Protein AF-A0A2G6EGT5-F1 (afdb_monomer_lite)

Radius of gyration: 36.12 Å; chains: 1; bounding box: 85×62×60 Å

Sequence (93 aa):
MSRKAAAPSLLTSSDAVDQSVFSPMDGSHSASPRRPLIRESEERYIFYGNWSRSELIDQAAVLGIEFAPDISREGLIQLLESRNATIARRRFR

Structure (mmCIF, N/CA/C/O backbone):
data_AF-A0A2G6EGT5-F1
#
_entry.id   AF-A0A2G6EGT5-F1
#
loop_
_atom_site.group_PDB
_atom_site.id
_atom_site.type_symbol
_atom_site.label_atom_id
_atom_site.label_alt_id
_atom_site.label_comp_id
_atom_site.label_asym_id
_atom_site.label_entity_id
_atom_site.label_seq_id
_atom_site.pdbx_PDB_ins_code
_atom_site.Cartn_x
_atom_site.Cartn_y
_atom_site.Cartn_z
_atom_site.occupancy
_atom_site.B_iso_or_equiv
_atom_site.auth_seq_id
_atom_site.auth_comp_id
_atom_site.auth_asym_id
_atom_site.auth_atom_id
_atom_site.pdbx_PDB_model_num
ATOM 1 N N . MET A 1 1 ? 72.595 -48.990 -20.659 1.00 50.06 1 MET A N 1
ATOM 2 C CA . MET A 1 1 ? 73.612 -47.918 -20.785 1.00 50.06 1 MET A CA 1
ATOM 3 C C . MET A 1 1 ? 73.887 -47.683 -22.262 1.00 50.06 1 MET A C 1
ATOM 5 O O . MET A 1 1 ? 73.870 -48.661 -22.993 1.00 50.06 1 MET A O 1
ATOM 9 N N . SER A 1 2 ? 74.194 -46.434 -22.641 1.00 45.41 2 SER A N 1
ATOM 10 C CA . SER A 1 2 ? 74.483 -45.931 -24.003 1.00 45.41 2 SER A CA 1
ATOM 11 C C . SER A 1 2 ? 73.270 -45.522 -24.838 1.00 45.41 2 SER A C 1
ATOM 13 O O . SER A 1 2 ? 72.275 -46.226 -24.858 1.00 45.41 2 SER A O 1
ATOM 15 N N . ARG A 1 3 ? 73.313 -44.451 -25.631 1.00 51.97 3 ARG A N 1
ATOM 16 C CA . ARG A 1 3 ? 74.078 -43.185 -25.644 1.00 51.97 3 ARG A CA 1
ATOM 17 C C . ARG A 1 3 ? 73.542 -42.456 -26.887 1.00 51.97 3 ARG A C 1
ATOM 19 O O . ARG A 1 3 ? 73.503 -43.111 -27.918 1.00 51.97 3 ARG A O 1
ATOM 26 N N . LYS A 1 4 ? 73.378 -41.122 -26.817 1.00 48.84 4 LYS A N 1
ATOM 27 C CA . LYS A 1 4 ? 73.643 -40.194 -27.951 1.00 48.84 4 LYS A CA 1
ATOM 28 C C . LYS A 1 4 ? 72.578 -40.278 -29.088 1.00 48.84 4 LYS A C 1
ATOM 30 O O . LYS A 1 4 ? 72.054 -41.336 -29.362 1.00 48.84 4 LYS A O 1
ATOM 35 N N . ALA A 1 5 ? 72.167 -39.239 -29.807 1.00 56.28 5 ALA A N 1
ATOM 36 C CA . ALA A 1 5 ? 72.644 -37.877 -29.976 1.00 56.28 5 ALA A CA 1
ATOM 37 C C . ALA A 1 5 ? 71.589 -37.040 -30.730 1.00 56.28 5 ALA A C 1
ATOM 39 O O . ALA A 1 5 ? 70.729 -37.593 -31.404 1.00 56.28 5 ALA A O 1
ATOM 40 N N . ALA A 1 6 ? 71.859 -35.733 -30.720 1.00 50.00 6 ALA A N 1
ATOM 41 C CA . ALA A 1 6 ? 71.707 -34.774 -31.815 1.00 50.00 6 ALA A CA 1
ATOM 42 C C . ALA A 1 6 ? 70.300 -34.261 -32.164 1.00 50.00 6 ALA A C 1
ATOM 44 O O . ALA A 1 6 ? 69.389 -34.985 -32.541 1.00 50.00 6 ALA A O 1
ATOM 45 N N . ALA A 1 7 ? 70.204 -32.939 -32.040 1.00 61.91 7 ALA A N 1
ATOM 46 C CA . ALA A 1 7 ? 69.094 -32.074 -32.389 1.00 61.91 7 ALA A CA 1
ATOM 47 C C . ALA A 1 7 ? 69.148 -31.672 -33.892 1.00 61.91 7 ALA A C 1
ATOM 49 O O . ALA A 1 7 ? 69.749 -32.383 -34.695 1.00 61.91 7 ALA A O 1
ATOM 50 N N . PRO A 1 8 ? 68.527 -30.550 -34.293 1.00 55.47 8 PRO A N 1
ATOM 51 C CA . PRO A 1 8 ? 67.328 -30.461 -35.117 1.00 55.47 8 PRO A CA 1
ATOM 52 C C . PRO A 1 8 ? 67.640 -30.133 -36.590 1.00 55.47 8 PRO A C 1
ATOM 54 O O . PRO A 1 8 ? 68.606 -29.435 -36.889 1.00 55.47 8 PRO A O 1
ATOM 57 N N . SER A 1 9 ? 66.783 -30.544 -37.525 1.00 48.91 9 SER A N 1
ATOM 58 C CA . SER A 1 9 ? 66.843 -30.040 -38.904 1.00 48.91 9 SER A CA 1
ATOM 59 C C . SER A 1 9 ? 65.723 -29.035 -39.145 1.00 48.91 9 SER A C 1
ATOM 61 O O . SER A 1 9 ? 64.580 -29.388 -39.417 1.00 48.91 9 SER A O 1
ATOM 63 N N . LEU A 1 10 ? 66.098 -27.763 -39.009 1.00 64.44 10 LEU A N 1
ATOM 64 C CA . LEU A 1 10 ? 65.389 -26.594 -39.515 1.00 64.44 10 LEU A CA 1
ATOM 65 C C . LEU A 1 10 ? 65.575 -26.519 -41.030 1.00 64.44 10 LEU A C 1
ATOM 67 O O . LEU A 1 10 ? 66.646 -26.133 -41.484 1.00 64.44 10 LEU A O 1
ATOM 71 N N . LEU A 1 11 ? 64.537 -26.835 -41.798 1.00 63.03 11 LEU A N 1
ATOM 72 C CA . LEU A 1 11 ? 64.416 -26.420 -43.195 1.00 63.03 11 LEU A CA 1
ATOM 73 C C . LEU A 1 11 ? 62.935 -26.183 -43.504 1.00 63.03 11 LEU A C 1
ATOM 75 O O . LEU A 1 11 ? 62.225 -27.076 -43.951 1.00 63.03 11 LEU A O 1
ATOM 79 N N . THR A 1 12 ? 62.469 -24.962 -43.255 1.00 57.44 12 THR A N 1
ATOM 80 C CA . THR A 1 12 ? 61.306 -24.410 -43.956 1.00 57.44 12 THR A CA 1
ATOM 81 C C . THR A 1 12 ? 61.766 -23.140 -44.654 1.00 57.44 12 THR A C 1
ATOM 83 O O . THR A 1 12 ? 61.867 -22.072 -44.055 1.00 57.44 12 THR A O 1
ATOM 86 N N . SER A 1 13 ? 62.133 -23.299 -45.922 1.00 48.09 13 SER A N 1
ATOM 87 C CA . SER A 1 13 ? 62.220 -22.208 -46.887 1.00 48.09 13 SER A CA 1
ATOM 88 C C . SER A 1 13 ? 60.902 -22.125 -47.649 1.00 48.09 13 SER A C 1
ATOM 90 O O . SER A 1 13 ? 60.300 -23.159 -47.939 1.00 48.09 13 SER A O 1
ATOM 92 N N . SER A 1 14 ? 60.564 -20.906 -48.067 1.00 49.50 14 SER A N 1
ATOM 93 C CA . SER A 1 14 ? 59.359 -20.490 -48.808 1.00 49.50 14 SER A CA 1
ATOM 94 C C . SER A 1 14 ? 58.187 -20.204 -47.865 1.00 49.50 14 SER A C 1
ATOM 96 O O . SER A 1 14 ? 57.825 -21.040 -47.053 1.00 49.50 14 SER A O 1
ATOM 98 N N . ASP A 1 15 ? 57.575 -19.030 -47.842 1.00 50.94 15 ASP A N 1
ATOM 99 C CA . ASP A 1 15 ? 57.424 -18.013 -48.875 1.00 50.94 15 ASP A CA 1
ATOM 100 C C . ASP A 1 15 ? 57.371 -16.645 -48.177 1.00 50.94 15 ASP A C 1
ATOM 102 O O . ASP A 1 15 ? 56.825 -16.515 -47.077 1.00 50.94 15 ASP A O 1
ATOM 106 N N . ALA A 1 16 ? 58.008 -15.639 -48.768 1.00 58.78 16 ALA A N 1
ATOM 107 C CA . ALA A 1 16 ? 57.997 -14.284 -48.247 1.00 58.78 16 ALA A CA 1
ATOM 108 C C . ALA A 1 16 ? 56.584 -13.706 -48.394 1.00 58.78 16 ALA A C 1
ATOM 110 O O . ALA A 1 16 ? 56.180 -13.312 -49.484 1.00 58.78 16 ALA A O 1
ATOM 111 N N . VAL A 1 17 ? 55.826 -13.645 -47.298 1.00 57.78 17 VAL A N 1
ATOM 112 C CA . VAL A 1 17 ? 54.540 -12.945 -47.298 1.00 57.78 17 VAL A CA 1
ATOM 113 C C . VAL A 1 17 ? 54.820 -11.446 -47.228 1.00 57.78 17 VAL A C 1
ATOM 115 O O . VAL A 1 17 ? 55.105 -10.901 -46.161 1.00 57.78 17 VAL A O 1
ATOM 118 N N . ASP A 1 18 ? 54.746 -10.786 -48.380 1.00 57.53 18 ASP A N 1
ATOM 119 C CA . ASP A 1 18 ? 54.657 -9.332 -48.485 1.00 57.53 18 ASP A CA 1
ATOM 120 C C . ASP A 1 18 ? 53.308 -8.884 -47.894 1.00 57.53 18 ASP A C 1
ATOM 122 O O . ASP A 1 18 ? 52.278 -8.859 -48.564 1.00 57.53 18 ASP A O 1
ATOM 126 N N . GLN A 1 19 ? 53.284 -8.599 -46.590 1.00 54.16 19 GLN A N 1
ATOM 127 C CA . GLN A 1 19 ? 52.201 -7.834 -45.970 1.00 54.16 19 GLN A CA 1
ATOM 128 C C . GLN A 1 19 ? 52.626 -6.375 -45.891 1.00 54.16 19 GLN A C 1
ATOM 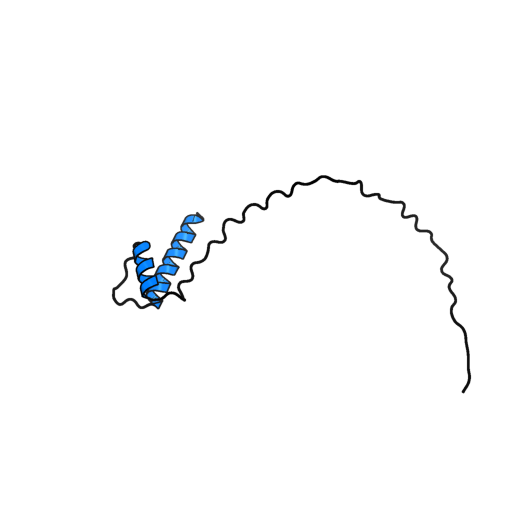130 O O . GLN A 1 19 ? 52.906 -5.832 -44.819 1.00 54.16 19 GLN A O 1
ATOM 135 N N . SER A 1 20 ? 52.679 -5.738 -47.057 1.00 57.03 20 SER A N 1
ATOM 136 C CA . SER A 1 20 ? 52.792 -4.292 -47.157 1.00 57.03 20 SER A CA 1
ATOM 137 C C . SER A 1 20 ? 51.533 -3.622 -46.593 1.00 57.03 20 SER A C 1
ATOM 139 O O . SER A 1 20 ? 50.538 -3.413 -47.278 1.00 57.03 20 SER A O 1
ATOM 141 N N . VAL A 1 21 ? 51.603 -3.331 -45.293 1.00 59.31 21 VAL A N 1
ATOM 142 C CA . VAL A 1 21 ? 51.262 -2.047 -44.666 1.00 59.31 21 VAL A CA 1
ATOM 143 C C . VAL A 1 21 ? 49.938 -1.430 -45.127 1.00 59.31 21 VAL A C 1
ATOM 145 O O . VAL A 1 21 ? 49.897 -0.472 -45.897 1.00 59.31 21 VAL A O 1
ATOM 148 N N . PHE A 1 22 ? 48.839 -1.899 -44.539 1.00 52.91 22 PHE A N 1
ATOM 149 C CA . PHE A 1 22 ? 47.687 -1.025 -44.356 1.00 52.91 22 PHE A CA 1
ATOM 150 C C . PHE A 1 22 ? 47.971 -0.157 -43.127 1.00 52.91 22 PHE A C 1
ATOM 152 O O . PHE A 1 22 ? 47.730 -0.572 -41.996 1.00 52.91 22 PHE A O 1
ATOM 159 N N . SER A 1 23 ? 48.550 1.026 -43.334 1.00 55.66 23 SER A N 1
ATOM 160 C CA . SER A 1 23 ? 48.606 2.052 -42.292 1.00 55.66 23 SER A CA 1
ATOM 161 C C . SER A 1 23 ? 47.169 2.465 -41.970 1.00 55.66 23 SER A C 1
ATOM 163 O O . SER A 1 23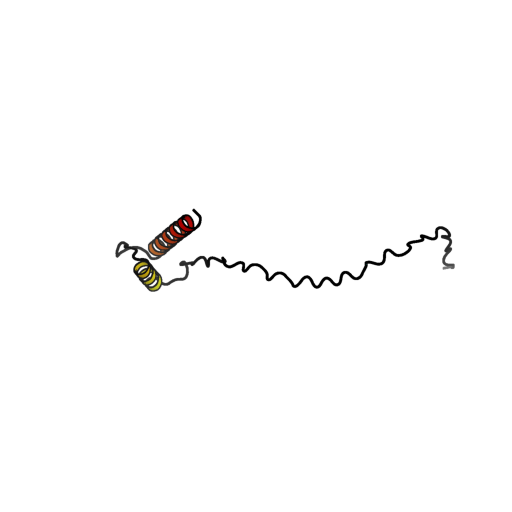 ? 46.512 3.030 -42.851 1.00 55.66 23 SER A O 1
ATOM 165 N N . PRO A 1 24 ? 46.636 2.221 -40.760 1.00 54.56 24 PRO A N 1
ATOM 166 C CA . PRO A 1 24 ? 45.414 2.898 -40.370 1.00 54.56 24 PRO A CA 1
ATOM 167 C C . PRO A 1 24 ? 45.740 4.394 -40.331 1.00 54.56 24 PRO A C 1
ATOM 169 O O . PRO A 1 24 ? 46.595 4.825 -39.558 1.00 54.56 24 PRO A O 1
ATOM 172 N N . MET A 1 25 ? 45.113 5.180 -41.214 1.00 60.03 25 MET A N 1
ATOM 173 C CA . MET A 1 25 ? 45.122 6.633 -41.073 1.00 60.03 25 MET A CA 1
ATOM 174 C C . MET A 1 25 ? 44.686 6.969 -39.649 1.00 60.03 25 MET A C 1
ATOM 176 O O . MET A 1 25 ? 43.680 6.446 -39.166 1.00 60.03 25 MET A O 1
ATOM 180 N N . ASP A 1 26 ? 45.455 7.848 -39.014 1.00 61.00 26 ASP A N 1
ATOM 181 C CA . ASP A 1 26 ? 45.133 8.490 -37.749 1.00 61.00 26 ASP A CA 1
ATOM 182 C C . ASP A 1 26 ? 43.824 9.274 -37.913 1.00 61.00 26 ASP A C 1
ATOM 184 O O . ASP A 1 26 ? 43.780 10.440 -38.299 1.00 61.00 26 ASP A O 1
ATOM 188 N N . GLY A 1 27 ? 42.717 8.573 -37.696 1.00 49.03 27 GLY A N 1
ATOM 189 C CA . GLY A 1 27 ? 41.406 9.151 -37.513 1.00 49.03 27 GLY A CA 1
ATOM 190 C C . GLY A 1 27 ? 41.266 9.606 -36.071 1.00 49.03 27 GLY A C 1
ATOM 191 O O . GLY A 1 27 ? 40.380 9.114 -35.376 1.00 49.03 27 GLY A O 1
ATOM 192 N N . SER A 1 28 ? 42.091 10.557 -35.621 1.00 54.72 28 SER A N 1
ATOM 193 C CA . SER A 1 28 ? 41.816 11.366 -34.426 1.00 54.72 28 SER A CA 1
ATOM 194 C C . SER A 1 28 ? 40.620 12.294 -34.673 1.00 54.72 28 SER A C 1
ATOM 196 O O . SER A 1 28 ? 40.678 13.511 -34.518 1.00 54.72 28 SER A O 1
ATOM 198 N N . HIS A 1 29 ? 39.479 11.713 -35.040 1.00 46.25 29 HIS A N 1
ATOM 199 C CA . HIS A 1 29 ? 38.197 12.310 -34.744 1.00 46.25 29 HIS A CA 1
ATOM 200 C C . HIS A 1 29 ? 37.984 12.056 -33.261 1.00 46.25 29 HIS A C 1
ATOM 202 O O . HIS A 1 29 ? 37.553 10.979 -32.850 1.00 46.25 29 HIS A O 1
ATOM 208 N N . SER A 1 30 ? 38.313 13.066 -32.458 1.00 46.75 30 SER A N 1
ATOM 209 C CA . SER A 1 30 ? 37.772 13.222 -31.115 1.00 46.75 30 SER A CA 1
ATOM 210 C C . SER A 1 30 ? 36.250 13.278 -31.251 1.00 46.75 30 SER A C 1
ATOM 212 O O . SER A 1 30 ? 35.634 14.340 -31.350 1.00 46.75 30 SER A O 1
ATOM 214 N N . ALA A 1 31 ? 35.629 12.103 -31.354 1.00 49.31 31 ALA A N 1
ATOM 215 C CA . ALA A 1 31 ? 34.222 11.923 -31.111 1.00 49.31 31 ALA A CA 1
ATOM 216 C C . ALA A 1 31 ? 34.064 12.260 -29.636 1.00 49.31 31 ALA A C 1
ATOM 218 O O . ALA A 1 31 ? 34.222 11.400 -28.772 1.00 49.31 31 ALA A O 1
ATOM 219 N N . SER A 1 32 ? 33.831 13.549 -29.365 1.00 46.53 32 SER A N 1
ATOM 220 C CA . SER A 1 32 ? 33.348 14.015 -28.075 1.00 46.53 32 SER A CA 1
ATOM 221 C C . SER A 1 32 ? 32.281 13.015 -27.663 1.00 46.53 32 SER A C 1
ATOM 223 O O . SER A 1 32 ? 31.313 12.856 -28.419 1.00 46.53 32 SER A O 1
ATOM 225 N N . PRO A 1 33 ? 32.488 12.259 -26.572 1.00 53.34 33 PRO A N 1
ATOM 226 C CA . PRO A 1 33 ? 31.554 11.227 -26.188 1.00 53.34 33 PRO A CA 1
ATOM 227 C C . PRO A 1 33 ? 30.214 11.931 -26.069 1.00 53.34 33 PRO A C 1
ATOM 229 O O . PRO A 1 33 ? 30.058 12.857 -25.268 1.00 53.34 33 PRO A O 1
ATOM 232 N N . ARG A 1 34 ? 29.272 11.569 -26.949 1.00 56.59 34 ARG A N 1
ATOM 233 C CA . ARG A 1 34 ? 27.888 12.003 -26.806 1.00 56.59 34 ARG A CA 1
ATOM 234 C C . ARG A 1 34 ? 27.550 11.624 -25.378 1.00 56.59 34 ARG A C 1
ATOM 236 O O . ARG A 1 34 ? 27.629 10.438 -25.054 1.00 56.59 34 ARG A O 1
ATOM 243 N N . ARG A 1 35 ? 27.304 12.632 -24.529 1.00 58.03 35 ARG A N 1
ATOM 244 C CA . ARG A 1 35 ? 26.838 12.440 -23.153 1.00 58.03 35 ARG A CA 1
ATOM 245 C C . ARG A 1 35 ? 25.894 11.241 -23.183 1.00 58.03 35 ARG A C 1
ATOM 247 O O . ARG A 1 35 ? 24.960 11.294 -23.991 1.00 58.03 35 ARG A O 1
ATOM 254 N N . PRO A 1 36 ? 26.139 10.163 -22.417 1.00 51.94 36 PRO A N 1
ATOM 255 C CA . PRO A 1 36 ? 25.145 9.115 -22.321 1.00 51.94 36 PRO A CA 1
ATOM 256 C C . PRO A 1 36 ? 23.832 9.808 -21.965 1.00 51.94 36 PRO A C 1
ATOM 258 O O . PRO A 1 36 ? 23.775 10.559 -20.988 1.00 51.94 36 PRO A O 1
ATOM 261 N N . LEU A 1 37 ? 22.837 9.649 -22.847 1.00 58.03 37 LEU A N 1
ATOM 262 C CA . LEU A 1 37 ? 21.452 10.011 -22.584 1.00 58.03 37 LEU A CA 1
ATOM 263 C C . LEU A 1 37 ? 21.169 9.520 -21.177 1.00 58.03 37 LEU A C 1
ATOM 265 O O . LEU A 1 37 ? 21.336 8.331 -20.896 1.00 58.03 37 LEU A O 1
ATOM 269 N N . ILE A 1 38 ? 20.859 10.461 -20.294 1.00 53.09 38 ILE A N 1
ATOM 270 C CA . ILE A 1 38 ? 20.517 10.182 -18.915 1.00 53.09 38 ILE A CA 1
ATOM 271 C C . ILE A 1 38 ? 19.471 9.065 -18.978 1.00 53.09 38 ILE A C 1
ATOM 273 O O . ILE A 1 38 ? 18.393 9.257 -19.541 1.00 53.09 38 ILE A O 1
ATOM 277 N 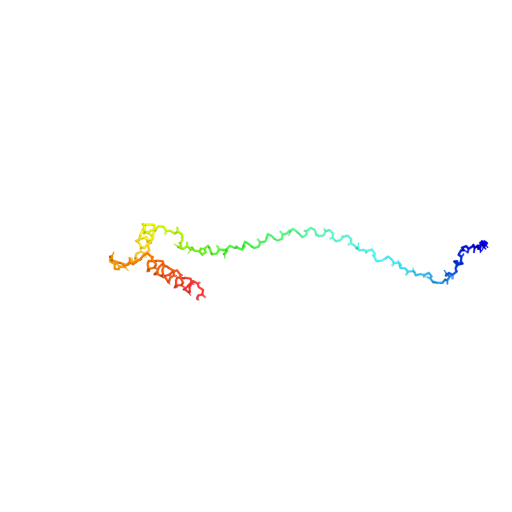N . ARG A 1 39 ? 19.801 7.864 -18.483 1.00 48.31 39 ARG A N 1
ATOM 278 C CA . ARG A 1 39 ? 18.792 6.838 -18.199 1.00 48.31 39 ARG A CA 1
ATOM 279 C C . ARG A 1 39 ? 18.049 7.308 -16.957 1.00 48.31 39 ARG A C 1
ATOM 281 O O . ARG A 1 39 ? 18.240 6.809 -15.858 1.00 48.31 39 ARG A O 1
ATOM 288 N N . GLU A 1 40 ? 17.263 8.353 -17.141 1.00 49.94 40 GLU A N 1
ATOM 289 C CA . GLU A 1 40 ? 16.523 9.063 -16.111 1.00 49.94 40 GLU A CA 1
ATOM 290 C C . GLU A 1 40 ? 15.199 8.338 -15.860 1.00 49.94 40 GLU A C 1
ATOM 292 O O . GLU A 1 40 ? 14.122 8.901 -16.005 1.00 49.94 40 GLU A O 1
ATOM 297 N N . SER A 1 41 ? 15.242 7.031 -15.594 1.00 47.78 41 SER A N 1
ATOM 298 C CA . SER A 1 41 ? 14.039 6.263 -15.245 1.00 47.78 41 SER A CA 1
ATOM 299 C C . SER A 1 41 ? 14.377 4.953 -14.532 1.00 47.78 41 SER A C 1
ATOM 301 O O . SER A 1 41 ? 13.749 3.929 -14.784 1.00 47.78 41 SER A O 1
ATOM 303 N N . GLU A 1 42 ? 15.351 4.939 -13.619 1.00 46.75 42 GLU A N 1
ATOM 304 C CA . GLU A 1 42 ? 15.243 3.980 -12.513 1.00 46.75 42 GLU A CA 1
ATOM 305 C C . GLU A 1 42 ? 14.070 4.452 -11.648 1.00 46.75 42 GLU A C 1
ATOM 307 O O . GLU A 1 42 ? 14.237 5.169 -10.660 1.00 46.75 42 GLU A O 1
ATOM 312 N N . GLU A 1 43 ? 12.848 4.134 -12.088 1.00 50.56 43 GLU A N 1
ATOM 313 C CA . GLU A 1 43 ? 11.660 4.219 -11.252 1.00 50.56 43 GLU A CA 1
ATOM 314 C C . GLU A 1 43 ? 11.965 3.391 -10.007 1.00 50.56 43 GLU A C 1
ATOM 316 O O . GLU A 1 43 ? 11.966 2.161 -10.045 1.00 50.56 43 GLU A O 1
ATOM 321 N N . ARG A 1 44 ? 12.315 4.068 -8.908 1.00 56.53 44 ARG A N 1
ATOM 322 C CA . ARG A 1 44 ? 12.563 3.412 -7.628 1.00 56.53 44 ARG A CA 1
ATOM 323 C C . ARG A 1 44 ? 11.262 2.745 -7.221 1.00 56.53 44 ARG A C 1
ATOM 325 O O . ARG A 1 44 ? 10.350 3.406 -6.728 1.00 56.53 44 ARG A O 1
ATOM 332 N N . TYR A 1 45 ? 11.170 1.446 -7.473 1.00 62.16 45 TYR A N 1
ATOM 333 C CA . TYR A 1 45 ? 10.059 0.635 -7.021 1.00 62.16 45 TYR A CA 1
ATOM 334 C C . TYR A 1 45 ? 10.043 0.702 -5.493 1.00 62.16 45 TYR A C 1
ATOM 336 O O . TYR A 1 45 ? 10.969 0.228 -4.832 1.00 62.16 45 TYR A O 1
ATOM 344 N N . ILE A 1 46 ? 9.041 1.376 -4.928 1.00 71.75 46 ILE A N 1
ATOM 345 C CA . ILE A 1 46 ? 8.922 1.512 -3.477 1.00 71.75 46 ILE A CA 1
ATOM 346 C C . ILE A 1 46 ? 8.490 0.152 -2.937 1.00 71.75 46 ILE A C 1
ATOM 348 O O . ILE A 1 46 ? 7.368 -0.289 -3.176 1.00 71.75 46 ILE A O 1
ATOM 352 N N . PHE A 1 47 ? 9.396 -0.514 -2.225 1.00 82.50 47 PHE A N 1
ATOM 353 C CA . PHE A 1 47 ? 9.118 -1.781 -1.564 1.00 82.50 47 PHE A CA 1
ATOM 354 C C . PHE A 1 47 ? 8.651 -1.535 -0.124 1.00 82.50 47 PHE A C 1
ATOM 356 O O . PHE A 1 47 ? 9.439 -1.142 0.737 1.00 82.50 47 PHE A O 1
ATOM 363 N N . TYR A 1 48 ? 7.368 -1.788 0.141 1.00 89.75 48 TYR A N 1
ATOM 364 C CA . TYR A 1 48 ? 6.729 -1.542 1.440 1.00 89.75 48 TYR A CA 1
ATOM 365 C C . TYR A 1 48 ? 6.926 -2.674 2.459 1.00 89.75 48 TYR A C 1
ATOM 367 O O . TYR A 1 48 ? 6.614 -2.510 3.638 1.00 89.75 48 TYR A O 1
ATOM 375 N N . GLY A 1 49 ? 7.471 -3.821 2.042 1.00 88.00 49 GLY A N 1
ATOM 376 C CA . GLY A 1 49 ? 7.597 -5.016 2.885 1.00 88.00 49 GLY A CA 1
ATOM 377 C C . GLY A 1 49 ? 8.424 -4.825 4.161 1.00 88.00 49 GLY A C 1
ATOM 378 O O . GLY A 1 49 ? 8.200 -5.545 5.132 1.00 88.00 49 GLY A O 1
ATOM 379 N N . ASN A 1 50 ? 9.309 -3.826 4.198 1.00 91.50 50 ASN A N 1
ATOM 380 C CA . ASN A 1 50 ? 10.151 -3.515 5.360 1.00 91.50 50 ASN A CA 1
ATOM 381 C C . ASN A 1 50 ? 9.606 -2.374 6.233 1.00 91.50 50 ASN A C 1
ATOM 383 O O . ASN A 1 50 ? 10.206 -2.059 7.255 1.00 91.50 50 ASN A O 1
ATOM 387 N N . TRP A 1 51 ? 8.493 -1.746 5.845 1.00 95.75 51 TRP A N 1
ATOM 388 C CA . TRP A 1 51 ? 7.954 -0.585 6.552 1.00 95.75 51 TRP A CA 1
ATOM 389 C C . TRP A 1 51 ? 7.121 -1.030 7.755 1.00 95.75 51 TRP A C 1
ATOM 391 O O . TRP A 1 51 ? 6.402 -2.037 7.719 1.00 95.75 51 TRP A O 1
ATOM 401 N N . SER A 1 52 ? 7.210 -0.284 8.844 1.00 95.94 52 SER A N 1
ATOM 402 C CA . SER A 1 52 ? 6.342 -0.434 10.007 1.00 95.94 52 SER A CA 1
ATOM 403 C C . SER A 1 52 ? 4.888 -0.105 9.654 1.00 95.94 52 SER A C 1
ATOM 405 O O . SER A 1 52 ? 4.586 0.553 8.660 1.00 95.94 52 SER A O 1
ATOM 407 N N . ARG A 1 53 ? 3.945 -0.552 10.491 1.00 94.50 53 ARG A N 1
ATOM 408 C CA . ARG A 1 53 ? 2.519 -0.257 10.284 1.00 94.50 53 ARG A CA 1
ATOM 409 C C . ARG A 1 53 ? 2.233 1.250 10.262 1.00 94.50 53 ARG A C 1
ATOM 411 O O . ARG A 1 53 ? 1.417 1.676 9.455 1.00 94.50 53 ARG A O 1
ATOM 418 N N . SER A 1 54 ? 2.886 2.032 11.123 1.00 96.38 54 SER A N 1
ATOM 419 C CA . SER A 1 54 ? 2.734 3.492 11.162 1.00 96.38 54 SER A CA 1
ATOM 420 C C . SER A 1 54 ? 3.193 4.140 9.861 1.00 96.38 54 SER A C 1
ATOM 422 O O . SER A 1 54 ? 2.433 4.902 9.281 1.00 96.38 54 SER A O 1
ATOM 424 N N . GLU A 1 55 ? 4.357 3.751 9.332 1.00 96.25 55 GLU A N 1
ATOM 425 C CA . GLU A 1 55 ? 4.861 4.283 8.055 1.00 96.25 55 GLU A CA 1
ATOM 426 C C . GLU A 1 55 ? 3.912 3.972 6.886 1.00 96.25 55 GLU A C 1
ATOM 428 O O . GLU A 1 55 ? 3.720 4.796 5.994 1.00 96.25 55 GLU A O 1
ATOM 433 N N . LEU A 1 56 ? 3.275 2.796 6.894 1.00 96.00 56 LEU A N 1
ATOM 434 C CA . LEU A 1 56 ? 2.277 2.426 5.885 1.00 96.00 56 LEU A CA 1
ATOM 435 C 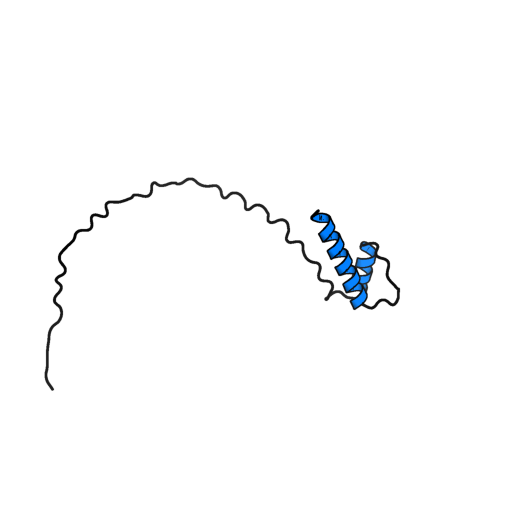C . LEU A 1 56 ? 0.992 3.258 6.002 1.00 96.00 56 LEU A C 1
ATOM 437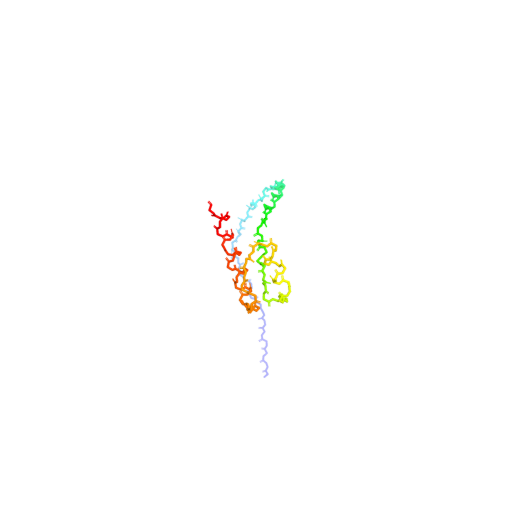 O O . LEU A 1 56 ? 0.422 3.643 4.982 1.00 96.00 56 LEU A O 1
ATOM 441 N N . ILE A 1 57 ? 0.535 3.539 7.227 1.00 96.00 57 ILE A N 1
ATOM 442 C CA . ILE A 1 57 ? -0.636 4.392 7.483 1.00 96.00 57 ILE A CA 1
ATOM 443 C C . ILE A 1 57 ? -0.351 5.828 7.040 1.00 96.00 57 ILE A C 1
ATOM 445 O O . ILE A 1 57 ? -1.158 6.409 6.314 1.00 96.00 57 ILE A O 1
ATOM 449 N N . ASP A 1 58 ? 0.807 6.370 7.415 1.00 9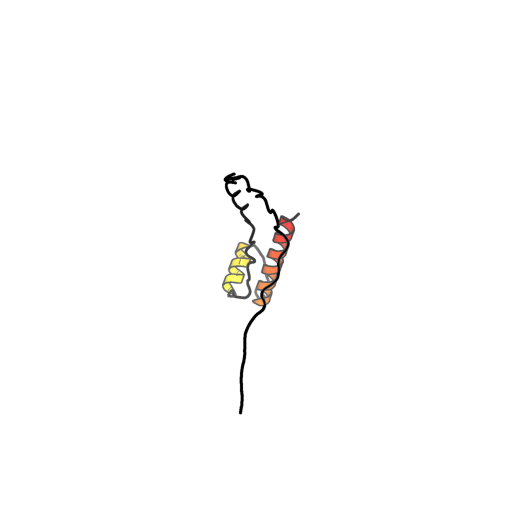6.00 58 ASP A N 1
ATOM 450 C CA . ASP A 1 58 ? 1.225 7.717 7.026 1.00 96.00 58 ASP A CA 1
ATOM 451 C C . ASP A 1 58 ? 1.299 7.834 5.500 1.00 96.00 58 ASP A C 1
ATOM 453 O O . ASP A 1 58 ? 0.776 8.780 4.908 1.00 96.00 58 ASP A O 1
ATOM 457 N N . GLN A 1 59 ? 1.853 6.820 4.830 1.00 94.31 59 GLN A N 1
ATOM 458 C CA . GLN A 1 59 ? 1.894 6.773 3.372 1.00 94.31 59 GLN A CA 1
ATOM 459 C C . GLN A 1 59 ? 0.498 6.692 2.740 1.00 94.31 59 GLN A C 1
ATOM 461 O O . GLN A 1 59 ? 0.243 7.350 1.728 1.00 94.31 59 GLN A O 1
ATOM 466 N N . ALA A 1 60 ? -0.411 5.898 3.309 1.00 94.00 60 ALA A N 1
ATOM 467 C CA . ALA A 1 60 ? -1.790 5.814 2.835 1.00 94.00 60 ALA A CA 1
ATOM 468 C C . ALA A 1 60 ? -2.512 7.163 2.977 1.00 94.00 60 ALA A C 1
ATOM 470 O O . ALA A 1 60 ? -3.209 7.573 2.048 1.00 94.00 60 ALA A O 1
ATOM 471 N N . ALA A 1 61 ? -2.270 7.892 4.071 1.00 94.00 61 ALA A N 1
ATOM 472 C CA . ALA A 1 61 ? -2.797 9.238 4.280 1.00 94.00 61 ALA A CA 1
ATOM 473 C C . ALA A 1 61 ? -2.243 10.241 3.254 1.00 94.00 61 ALA A C 1
ATOM 475 O O . ALA A 1 61 ? -3.018 10.972 2.638 1.00 94.00 61 ALA A O 1
ATOM 476 N N . VAL A 1 62 ? -0.929 10.226 2.993 1.00 93.00 62 VAL A N 1
ATOM 477 C CA . VAL A 1 62 ? -0.288 11.065 1.957 1.00 93.00 62 VAL A CA 1
ATOM 478 C C . VAL A 1 62 ? -0.891 10.810 0.572 1.00 93.00 62 VAL A C 1
ATOM 480 O O . VAL A 1 62 ? -1.067 11.737 -0.218 1.00 93.00 62 VAL A O 1
ATOM 483 N N . LEU A 1 63 ? -1.229 9.556 0.271 1.00 90.12 63 LEU A N 1
ATOM 484 C CA . LEU A 1 63 ? -1.836 9.158 -1.000 1.00 90.12 63 LEU A CA 1
ATOM 485 C C . LEU A 1 63 ? -3.368 9.314 -1.034 1.00 90.12 63 LEU A C 1
ATOM 487 O O . LEU A 1 63 ? -3.972 9.025 -2.073 1.00 90.12 63 LEU A O 1
ATOM 491 N N . GLY A 1 64 ? -3.988 9.755 0.066 1.00 92.69 64 GLY A N 1
ATOM 492 C CA . GLY A 1 64 ? -5.436 9.922 0.197 1.00 92.69 64 GLY A CA 1
ATOM 493 C C . GLY A 1 64 ? -6.210 8.613 0.039 1.00 92.69 64 GLY A C 1
ATOM 494 O O . GLY A 1 64 ? -7.268 8.601 -0.588 1.00 92.69 64 GLY A O 1
ATOM 495 N N . ILE A 1 65 ? -5.655 7.497 0.520 1.00 92.44 65 ILE A N 1
ATOM 496 C CA . ILE A 1 65 ? -6.299 6.187 0.432 1.00 92.44 65 ILE A CA 1
ATOM 497 C C . ILE A 1 65 ? -7.045 5.900 1.731 1.00 92.44 65 ILE A C 1
ATOM 499 O O . ILE A 1 65 ? -6.441 5.802 2.796 1.00 92.44 65 ILE A O 1
ATOM 503 N N . GLU A 1 66 ? -8.357 5.721 1.626 1.00 93.88 66 GLU A N 1
ATOM 504 C CA . GLU A 1 66 ? -9.185 5.241 2.728 1.00 93.88 66 GLU A CA 1
ATOM 505 C C . GLU A 1 66 ? -9.046 3.720 2.883 1.00 93.88 66 GLU A C 1
ATOM 507 O O . GLU A 1 66 ? -8.974 2.976 1.901 1.00 93.88 66 GLU A O 1
ATOM 512 N N . PHE A 1 67 ? -9.008 3.249 4.128 1.00 94.12 67 PHE A N 1
ATOM 513 C CA . PHE A 1 67 ? -8.895 1.833 4.469 1.00 94.12 67 PHE A CA 1
ATOM 514 C C . PHE A 1 67 ? -9.681 1.523 5.747 1.00 94.12 67 PHE A C 1
ATOM 516 O O . PHE A 1 67 ? -9.974 2.410 6.548 1.00 94.12 67 PHE A O 1
ATOM 523 N N . ALA A 1 68 ? -10.028 0.249 5.940 1.00 94.38 68 ALA A N 1
ATOM 524 C CA . ALA A 1 68 ? -10.733 -0.195 7.138 1.00 94.38 68 ALA A CA 1
ATOM 525 C C . ALA A 1 68 ? -9.837 -0.056 8.387 1.00 94.38 68 ALA A C 1
ATOM 527 O O . ALA A 1 68 ? -8.655 -0.396 8.317 1.00 94.38 68 ALA A O 1
ATOM 528 N N . PRO A 1 69 ? -10.355 0.404 9.538 1.00 89.81 69 PRO A N 1
ATOM 529 C CA . PRO A 1 69 ? -9.536 0.672 10.727 1.00 89.81 69 PRO A CA 1
ATOM 530 C C . PRO A 1 69 ? -8.812 -0.572 11.275 1.00 89.81 69 PRO A C 1
ATOM 532 O O . PRO A 1 69 ? -7.736 -0.462 11.865 1.00 89.81 69 PRO A O 1
ATOM 535 N N . ASP A 1 70 ? -9.371 -1.757 11.044 1.00 94.75 70 ASP A N 1
ATOM 536 C CA . ASP A 1 70 ? -8.856 -3.067 11.445 1.00 94.75 70 ASP A CA 1
ATOM 537 C C . ASP A 1 70 ? -8.001 -3.756 10.367 1.00 94.75 70 ASP A C 1
ATOM 539 O O . ASP A 1 70 ? -7.553 -4.885 10.570 1.00 94.75 70 ASP A O 1
ATOM 543 N N . ILE A 1 71 ? -7.722 -3.086 9.238 1.00 95.88 71 ILE A N 1
ATOM 544 C CA . ILE A 1 71 ? -6.905 -3.648 8.155 1.00 95.88 71 ILE A CA 1
ATOM 545 C C . ILE A 1 71 ? -5.568 -4.164 8.694 1.00 95.88 71 ILE A C 1
ATOM 547 O O . ILE A 1 71 ? -4.914 -3.500 9.499 1.00 95.88 71 ILE A O 1
ATOM 551 N N . SER A 1 72 ? -5.117 -5.333 8.247 1.00 96.81 72 SER A N 1
ATOM 552 C CA . SER A 1 72 ? -3.808 -5.863 8.637 1.00 96.81 72 SER A CA 1
ATOM 553 C C . SER A 1 72 ? -2.659 -5.063 8.011 1.00 96.81 72 SER A C 1
ATOM 555 O O . SER A 1 72 ? -2.845 -4.260 7.093 1.00 96.81 72 SER A O 1
ATOM 557 N N . ARG A 1 73 ? -1.436 -5.264 8.509 1.00 95.19 73 ARG A N 1
ATOM 558 C CA . ARG A 1 73 ? -0.237 -4.645 7.925 1.00 95.19 73 ARG A CA 1
ATOM 559 C C . ARG A 1 73 ? -0.027 -5.114 6.481 1.00 95.19 73 ARG A C 1
ATOM 561 O O . ARG A 1 73 ? 0.248 -4.306 5.602 1.00 95.19 73 ARG A O 1
ATOM 568 N N . GLU A 1 74 ? -0.206 -6.404 6.236 1.00 96.00 74 GLU A N 1
ATOM 569 C CA . GLU A 1 74 ? -0.082 -7.024 4.917 1.00 96.00 74 GLU A CA 1
ATOM 570 C C . GLU A 1 74 ? -1.153 -6.487 3.959 1.00 96.00 74 GLU A C 1
ATOM 572 O O . GLU A 1 74 ? -0.862 -6.236 2.791 1.00 96.00 74 GLU A O 1
ATOM 577 N N . GLY A 1 75 ? -2.365 -6.228 4.464 1.00 95.50 75 GLY A N 1
ATOM 578 C CA . GLY A 1 75 ? -3.424 -5.568 3.702 1.00 95.50 75 GLY A CA 1
ATOM 579 C C . GLY A 1 75 ? -3.044 -4.147 3.273 1.00 95.50 75 GLY A C 1
ATOM 580 O O . GLY A 1 75 ? -3.246 -3.790 2.113 1.00 95.50 75 GLY A O 1
ATOM 581 N N . LEU A 1 76 ? -2.432 -3.358 4.166 1.00 95.81 76 LEU A N 1
ATOM 582 C CA . LEU A 1 76 ? -1.916 -2.023 3.830 1.00 95.81 76 LEU A CA 1
ATOM 583 C C . LEU A 1 76 ? -0.833 -2.082 2.747 1.00 95.81 76 LEU A C 1
ATOM 585 O O . LEU A 1 76 ? -0.878 -1.293 1.805 1.00 95.81 76 LEU A O 1
ATOM 589 N N . ILE A 1 77 ? 0.102 -3.033 2.847 1.00 95.12 77 ILE A N 1
ATOM 590 C CA . ILE A 1 77 ? 1.149 -3.241 1.833 1.00 95.12 77 ILE A CA 1
ATOM 591 C C . ILE A 1 77 ? 0.512 -3.502 0.465 1.00 95.12 77 ILE A C 1
ATOM 593 O O . ILE A 1 77 ? 0.796 -2.779 -0.486 1.00 95.12 77 ILE A O 1
ATOM 597 N N . GLN A 1 78 ? -0.401 -4.472 0.371 1.00 93.19 78 GLN A N 1
ATOM 598 C CA . GLN A 1 78 ? -1.043 -4.827 -0.901 1.00 93.19 78 GLN A CA 1
ATOM 599 C C . GLN A 1 78 ? -1.831 -3.661 -1.509 1.00 93.19 78 GLN A C 1
ATOM 601 O O . GLN A 1 78 ? -1.811 -3.447 -2.723 1.00 93.19 78 GLN A O 1
ATOM 606 N N . LEU A 1 79 ? -2.519 -2.887 -0.671 1.00 93.62 79 LEU A N 1
ATOM 607 C CA . LEU A 1 79 ? -3.299 -1.730 -1.094 1.00 93.62 79 LEU A CA 1
ATOM 608 C C . LEU A 1 79 ? -2.399 -0.612 -1.650 1.00 93.62 79 LEU A C 1
ATOM 610 O O . LEU A 1 79 ? -2.696 -0.058 -2.714 1.00 93.62 79 LEU A O 1
ATOM 614 N N . LEU A 1 80 ? -1.263 -0.341 -1.002 1.00 93.19 80 LEU A N 1
ATOM 615 C CA . LEU A 1 80 ? -0.263 0.618 -1.480 1.00 93.19 80 LEU A CA 1
ATOM 616 C C . LEU A 1 80 ? 0.429 0.147 -2.770 1.00 93.19 80 LEU A C 1
ATOM 618 O O . LEU A 1 80 ? 0.562 0.921 -3.722 1.00 93.19 80 LEU A O 1
ATOM 622 N N . GLU A 1 81 ? 0.811 -1.128 -2.855 1.00 91.06 81 GLU A N 1
ATOM 623 C CA . GLU A 1 81 ? 1.419 -1.710 -4.060 1.00 91.06 81 GLU A CA 1
ATOM 624 C C . GLU A 1 81 ? 0.457 -1.688 -5.256 1.00 91.06 81 GLU A C 1
ATOM 626 O O . GLU A 1 81 ? 0.833 -1.269 -6.354 1.00 91.06 81 GLU A O 1
ATOM 631 N N . SER A 1 82 ? -0.811 -2.054 -5.046 1.00 89.88 82 SER A N 1
ATOM 632 C CA . SER A 1 82 ? -1.859 -2.007 -6.076 1.00 89.88 82 SER A CA 1
ATOM 633 C C . SER A 1 82 ? -2.089 -0.585 -6.602 1.00 89.88 82 SER A C 1
ATOM 635 O O . SER A 1 82 ? -2.220 -0.357 -7.816 1.00 89.88 82 SER A O 1
ATOM 637 N N . ARG A 1 83 ? -2.072 0.411 -5.704 1.00 86.00 83 ARG A N 1
ATOM 638 C CA . ARG A 1 83 ? -2.166 1.826 -6.078 1.00 86.00 83 ARG A CA 1
ATOM 639 C C . ARG A 1 83 ? -0.974 2.253 -6.935 1.00 86.00 83 ARG A C 1
ATOM 641 O O . ARG A 1 83 ? -1.186 2.847 -7.995 1.00 86.00 83 ARG A O 1
ATOM 648 N N . ASN A 1 84 ? 0.248 1.913 -6.530 1.00 84.50 84 ASN A N 1
ATOM 649 C CA . ASN A 1 84 ? 1.459 2.228 -7.293 1.00 84.50 84 ASN A CA 1
ATOM 650 C C . ASN A 1 84 ? 1.444 1.578 -8.678 1.00 84.50 84 ASN A C 1
ATOM 652 O O . ASN A 1 84 ? 1.694 2.259 -9.674 1.00 84.50 84 ASN A O 1
ATOM 656 N N . ALA A 1 85 ? 1.055 0.303 -8.767 1.00 81.00 85 ALA A N 1
ATOM 657 C CA . ALA A 1 85 ? 0.904 -0.397 -10.041 1.00 81.00 85 ALA A CA 1
ATOM 658 C C . ALA A 1 85 ? -0.119 0.295 -10.960 1.00 81.00 85 ALA A C 1
ATOM 660 O O . ALA A 1 85 ? 0.079 0.392 -12.172 1.00 81.00 85 ALA A O 1
ATOM 661 N N . THR A 1 86 ? -1.205 0.825 -10.390 1.00 82.62 86 THR A N 1
ATOM 662 C CA . THR A 1 86 ? -2.215 1.584 -11.141 1.00 82.62 86 THR A CA 1
ATOM 663 C C . THR A 1 86 ? -1.669 2.914 -11.664 1.00 82.62 86 THR A C 1
ATOM 665 O O . THR A 1 86 ? -1.934 3.269 -12.814 1.00 82.62 86 THR A O 1
ATOM 668 N N . ILE A 1 87 ? -0.901 3.647 -10.854 1.00 77.62 87 ILE A N 1
ATOM 669 C CA . ILE A 1 87 ? -0.282 4.919 -11.259 1.00 77.62 87 ILE A CA 1
ATOM 670 C C . ILE A 1 87 ? 0.752 4.684 -12.358 1.00 77.62 87 ILE A C 1
ATOM 672 O O . ILE A 1 87 ? 0.715 5.380 -13.372 1.00 77.62 87 ILE A O 1
ATOM 676 N N . ALA A 1 88 ? 1.614 3.678 -12.192 1.00 72.06 88 ALA A N 1
ATOM 677 C CA . ALA A 1 88 ? 2.607 3.305 -13.192 1.00 72.06 88 ALA A CA 1
ATOM 678 C C . ALA A 1 88 ? 1.934 3.042 -14.549 1.00 72.06 88 ALA A C 1
ATOM 680 O O . ALA A 1 88 ? 2.276 3.676 -15.541 1.00 72.06 88 ALA A O 1
ATOM 681 N N . ARG A 1 89 ? 0.864 2.232 -14.587 1.00 70.19 89 ARG A N 1
ATOM 682 C CA . ARG A 1 89 ? 0.116 1.947 -15.830 1.00 70.19 89 ARG A CA 1
ATOM 683 C C . ARG A 1 89 ? -0.465 3.184 -16.521 1.00 70.19 89 ARG A C 1
ATOM 685 O O . ARG A 1 89 ? -0.612 3.164 -17.738 1.00 70.19 89 ARG A O 1
ATOM 692 N N . ARG A 1 90 ? -0.835 4.232 -15.777 1.00 73.62 90 ARG A N 1
ATOM 693 C CA . ARG A 1 90 ? -1.383 5.471 -16.360 1.00 73.62 90 ARG A CA 1
ATOM 694 C C . ARG A 1 90 ? -0.315 6.361 -16.985 1.00 73.62 90 ARG A C 1
ATOM 696 O O . ARG A 1 90 ? -0.658 7.146 -17.853 1.00 73.62 90 ARG A O 1
ATOM 703 N N . ARG A 1 91 ? 0.940 6.264 -16.545 1.00 59.09 91 ARG A N 1
ATOM 704 C CA . ARG A 1 91 ? 2.041 7.091 -17.065 1.00 59.09 91 ARG A CA 1
ATOM 705 C C . ARG A 1 91 ? 2.590 6.607 -18.406 1.00 59.09 91 ARG A C 1
ATOM 707 O O . ARG A 1 91 ? 3.200 7.393 -19.115 1.00 59.09 91 ARG A O 1
ATOM 714 N N . PHE A 1 92 ? 2.376 5.337 -18.744 1.00 57.91 92 PHE A N 1
ATOM 715 C CA . PHE A 1 92 ? 2.868 4.719 -19.982 1.00 57.91 92 PHE A CA 1
ATOM 716 C C . PHE A 1 92 ? 1.807 4.606 -21.093 1.00 57.91 92 PHE A C 1
ATOM 718 O O . PHE A 1 92 ? 2.041 3.916 -22.083 1.00 57.91 92 PHE A O 1
ATOM 725 N N . ARG A 1 93 ? 0.637 5.236 -20.927 1.00 52.78 93 ARG A N 1
ATOM 726 C CA . ARG A 1 93 ? -0.348 5.436 -22.001 1.00 52.78 93 ARG A CA 1
ATOM 727 C C . ARG A 1 93 ? -0.272 6.868 -22.493 1.00 52.78 93 ARG A C 1
ATOM 729 O O . ARG A 1 93 ? -0.404 7.043 -23.720 1.00 52.78 93 ARG A O 1
#

Secondary structure (DSSP, 8-state):
-----------------------------------------------GGG--HHHHHHHHHHTT----TT--HHHHHHHHHHHHHHHHHHHT-

Foldseek 3Di:
DDDDDDDDDDDDDDDDPPPPDPDDPPPPPPPVPPPPPPPPDPPVQDQCPPPDQVVLVVVCVVVVHDDDPPQDSVRSRVVVNVVVVVVVVVVVD

pLDDT: mean 71.54, std 19.27, range [45.41, 96.81]